Protein AF-A0A2V9J9A0-F1 (afdb_monomer)

Structure (mmCIF, N/CA/C/O backbone):
data_AF-A0A2V9J9A0-F1
#
_entry.id   AF-A0A2V9J9A0-F1
#
loop_
_atom_site.group_PDB
_atom_site.id
_atom_site.type_symbol
_atom_site.label_atom_id
_atom_site.label_alt_id
_atom_site.label_comp_id
_atom_site.label_asym_id
_atom_site.label_entity_id
_atom_site.label_seq_id
_atom_site.pdbx_PDB_ins_code
_atom_site.Cartn_x
_atom_site.Cartn_y
_atom_site.Cartn_z
_atom_site.occupancy
_atom_site.B_iso_or_equiv
_atom_site.auth_seq_id
_atom_site.auth_comp_id
_atom_site.auth_asym_id
_atom_site.auth_atom_id
_atom_site.pdbx_PDB_model_num
ATOM 1 N N . MET A 1 1 ? -3.774 1.196 14.198 1.00 75.38 1 MET A N 1
ATOM 2 C CA . MET A 1 1 ? -4.134 1.877 12.936 1.00 75.38 1 MET A CA 1
ATOM 3 C C . MET A 1 1 ? -4.626 0.812 11.964 1.00 75.38 1 MET A C 1
ATOM 5 O O . MET A 1 1 ? -3.980 -0.228 11.894 1.00 75.38 1 MET A O 1
ATOM 9 N N . ARG A 1 2 ? -5.780 1.003 11.317 1.00 89.69 2 ARG A N 1
ATOM 10 C CA . ARG A 1 2 ? -6.373 0.073 10.337 1.00 89.69 2 ARG A CA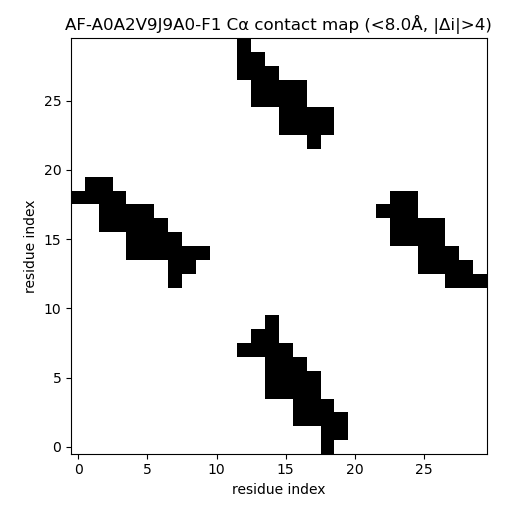 1
ATOM 11 C C . ARG A 1 2 ? -6.689 0.840 9.049 1.00 89.69 2 ARG A C 1
ATOM 13 O O . ARG A 1 2 ? -6.812 2.065 9.077 1.00 89.69 2 ARG A O 1
ATOM 20 N N . GLY A 1 3 ? -6.690 0.126 7.932 1.00 94.69 3 GLY A N 1
ATOM 21 C CA . GLY A 1 3 ? -6.890 0.690 6.605 1.00 94.69 3 GLY A CA 1
ATOM 22 C C . GLY A 1 3 ? -6.715 -0.364 5.519 1.00 94.69 3 GLY A C 1
ATOM 23 O O . GLY A 1 3 ? -6.334 -1.505 5.795 1.00 94.69 3 GLY A O 1
ATOM 24 N N . THR A 1 4 ? -6.981 0.025 4.278 1.00 97.88 4 THR A N 1
ATOM 25 C CA . THR A 1 4 ? -6.901 -0.854 3.106 1.00 97.88 4 THR A CA 1
ATOM 26 C C . THR A 1 4 ? -5.845 -0.363 2.125 1.00 97.88 4 THR A C 1
ATOM 28 O O . THR A 1 4 ? -5.611 0.838 1.975 1.00 97.88 4 THR A O 1
ATOM 31 N N . ILE A 1 5 ? -5.171 -1.294 1.448 1.00 97.19 5 ILE A N 1
ATOM 32 C CA . ILE A 1 5 ? -4.205 -0.939 0.406 1.00 97.19 5 ILE A CA 1
ATOM 33 C C . ILE A 1 5 ? -4.973 -0.316 -0.759 1.00 97.19 5 ILE A C 1
ATOM 35 O O . ILE A 1 5 ? -5.771 -0.982 -1.412 1.00 97.19 5 ILE A O 1
ATOM 39 N N . LYS A 1 6 ? -4.691 0.958 -1.036 1.00 97.06 6 LYS A N 1
ATOM 40 C CA . LYS A 1 6 ? -5.284 1.698 -2.152 1.00 97.06 6 LYS A CA 1
ATOM 41 C C . LYS A 1 6 ? -4.545 1.410 -3.454 1.00 97.06 6 LYS A C 1
ATOM 43 O O . LYS A 1 6 ? -5.165 1.194 -4.491 1.00 97.06 6 LYS A O 1
ATOM 48 N N . ARG A 1 7 ? -3.210 1.436 -3.418 1.00 97.69 7 ARG A N 1
ATOM 49 C CA . ARG A 1 7 ? -2.365 1.216 -4.599 1.00 97.69 7 ARG A CA 1
ATOM 50 C C . ARG A 1 7 ? -0.995 0.688 -4.203 1.00 97.69 7 ARG A C 1
ATOM 52 O O . ARG A 1 7 ? -0.402 1.173 -3.246 1.00 97.69 7 ARG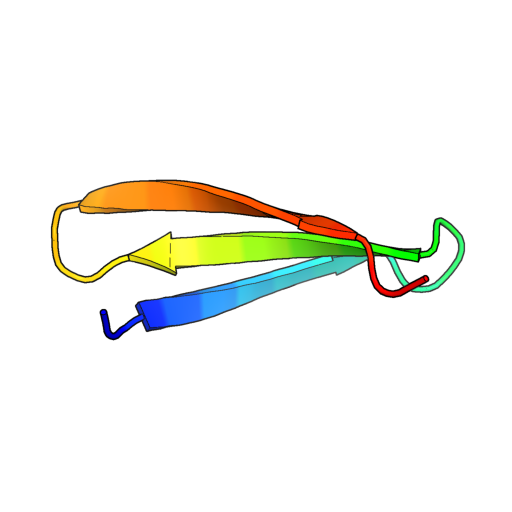 A O 1
ATOM 59 N N . VAL A 1 8 ? -0.466 -0.231 -5.009 1.00 97.44 8 VAL A N 1
ATOM 60 C CA . VAL A 1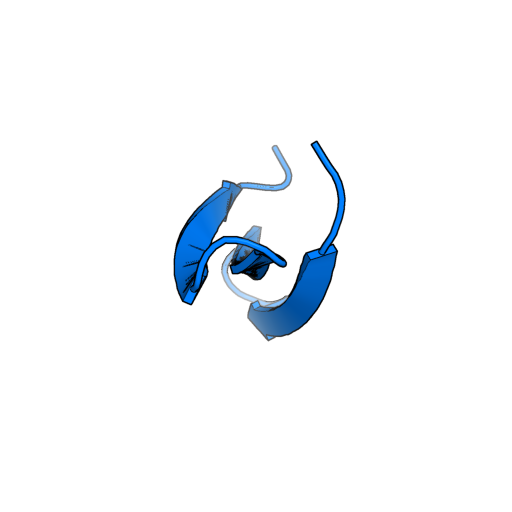 8 ? 0.936 -0.666 -4.960 1.00 97.44 8 VAL A CA 1
ATOM 61 C C . VAL A 1 8 ? 1.586 -0.367 -6.307 1.00 97.44 8 VAL A C 1
ATOM 63 O O . VAL A 1 8 ? 1.086 -0.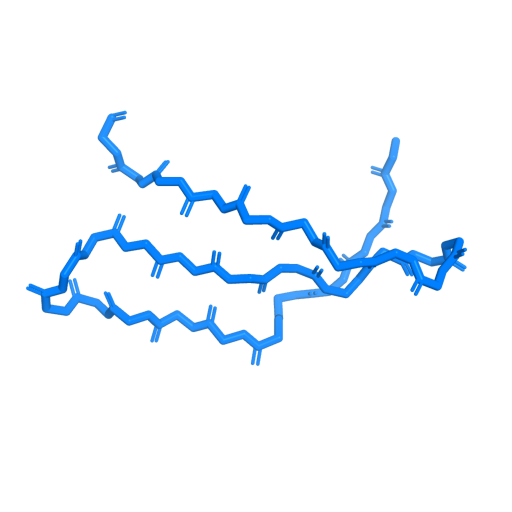805 -7.344 1.00 97.44 8 VAL A O 1
ATOM 66 N N . VAL A 1 9 ? 2.694 0.371 -6.302 1.00 97.00 9 VAL A N 1
ATOM 67 C CA . VAL A 1 9 ? 3.539 0.627 -7.475 1.00 97.00 9 VAL A CA 1
ATOM 68 C C . VAL A 1 9 ? 4.767 -0.271 -7.363 1.00 97.00 9 VAL A C 1
ATOM 70 O O . VAL A 1 9 ? 5.814 0.140 -6.868 1.00 97.00 9 VAL A O 1
ATOM 73 N N . ARG A 1 10 ? 4.607 -1.530 -7.788 1.00 95.81 10 ARG A N 1
ATOM 74 C CA . ARG A 1 10 ? 5.603 -2.595 -7.574 1.00 95.81 10 ARG A CA 1
ATOM 75 C C . ARG A 1 10 ? 6.976 -2.241 -8.140 1.00 95.81 10 ARG A C 1
ATOM 77 O O . ARG A 1 10 ? 7.950 -2.299 -7.404 1.00 95.81 10 ARG A O 1
ATOM 84 N N . ASP A 1 11 ? 7.029 -1.759 -9.378 1.00 97.06 11 ASP A N 1
ATOM 85 C CA . ASP A 1 11 ? 8.287 -1.420 -10.068 1.00 97.06 11 ASP A CA 1
ATOM 86 C C . ASP A 1 11 ? 9.075 -0.284 -9.399 1.00 97.06 11 ASP A C 1
ATOM 88 O O . ASP A 1 11 ? 10.237 -0.048 -9.720 1.00 97.06 11 ASP A O 1
ATOM 92 N N . ARG A 1 12 ? 8.434 0.464 -8.495 1.00 95.81 12 ARG A N 1
ATOM 93 C CA . ARG A 1 12 ? 9.035 1.583 -7.763 1.00 95.81 12 ARG A CA 1
ATOM 94 C C . ARG A 1 12 ? 9.138 1.333 -6.257 1.00 95.81 12 ARG A C 1
ATOM 96 O O . ARG A 1 12 ? 9.645 2.196 -5.555 1.00 95.81 12 ARG A O 1
ATOM 103 N N . GLY A 1 13 ? 8.647 0.198 -5.762 1.00 97.25 13 GLY A N 1
ATOM 104 C CA . GLY A 1 13 ? 8.784 -0.198 -4.363 1.00 97.25 13 GLY A CA 1
ATOM 105 C C . GLY A 1 13 ? 7.965 0.608 -3.345 1.00 97.25 13 GLY A C 1
ATOM 106 O O . GLY A 1 13 ? 8.307 0.625 -2.164 1.00 97.25 13 GLY A O 1
ATOM 107 N N . PHE A 1 14 ? 6.876 1.264 -3.753 1.00 97.81 14 PHE A N 1
ATOM 108 C CA . PHE A 1 14 ? 6.045 2.051 -2.833 1.00 97.81 14 PHE A CA 1
ATOM 109 C C . PHE A 1 14 ? 4.546 1.851 -3.050 1.00 97.81 14 PHE A C 1
ATOM 111 O O . PHE A 1 14 ? 4.102 1.268 -4.045 1.00 97.81 14 PHE A O 1
ATOM 118 N N . GLY A 1 15 ? 3.743 2.371 -2.126 1.00 97.88 15 GLY A N 1
ATOM 119 C CA . GLY A 1 15 ? 2.295 2.367 -2.254 1.00 97.88 15 GLY A CA 1
ATOM 120 C C . GLY A 1 15 ? 1.585 3.340 -1.325 1.00 97.88 15 GLY A C 1
ATOM 121 O O . GLY A 1 15 ? 2.201 4.140 -0.623 1.00 97.88 15 GLY A O 1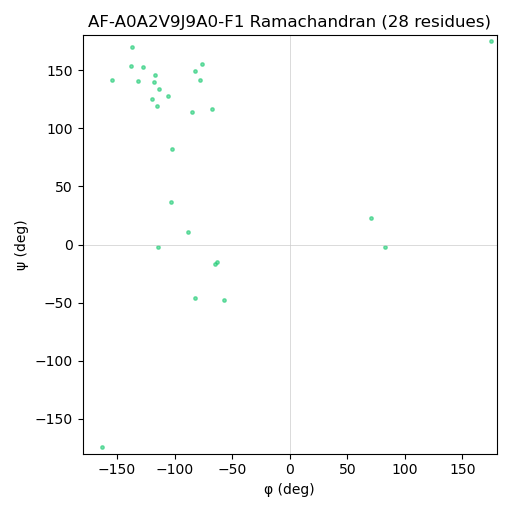
ATOM 122 N N . PHE A 1 16 ? 0.259 3.254 -1.355 1.00 98.12 16 PHE A N 1
ATOM 123 C CA . PHE A 1 16 ? -0.643 4.090 -0.576 1.00 98.12 16 PHE A CA 1
ATOM 124 C C . PHE A 1 16 ? -1.689 3.227 0.127 1.00 98.12 16 PHE A C 1
ATOM 126 O O . PHE A 1 16 ? -2.220 2.274 -0.455 1.00 98.12 16 PHE A O 1
ATOM 133 N N . ILE A 1 17 ? -2.010 3.590 1.363 1.00 97.94 17 ILE A N 1
ATOM 134 C CA . ILE A 1 17 ? -3.072 3.006 2.182 1.00 97.94 17 ILE A CA 1
ATOM 135 C C . ILE A 1 17 ? -4.144 4.073 2.384 1.00 97.94 17 ILE A C 1
ATOM 137 O O . ILE A 1 17 ? -3.829 5.216 2.718 1.00 97.94 17 ILE A O 1
ATOM 141 N N . HIS A 1 18 ? -5.404 3.692 2.198 1.00 97.94 18 HIS A N 1
ATOM 142 C CA . HIS A 1 18 ? -6.530 4.476 2.683 1.00 97.94 18 HIS A CA 1
ATOM 143 C C . HIS A 1 18 ? -6.784 4.093 4.142 1.00 97.94 18 HIS A C 1
ATOM 145 O O . HIS A 1 18 ? -7.101 2.935 4.428 1.00 97.94 18 HIS A O 1
ATOM 151 N N . ALA A 1 19 ? -6.569 5.031 5.061 1.00 97.25 19 ALA A N 1
ATOM 152 C CA . ALA A 1 19 ? -6.802 4.820 6.482 1.00 97.25 19 ALA A CA 1
ATOM 153 C C . ALA A 1 19 ? -8.282 5.027 6.823 1.00 97.25 19 ALA A C 1
ATOM 155 O O . ALA A 1 19 ? -8.955 5.858 6.216 1.00 97.25 19 ALA A O 1
ATOM 156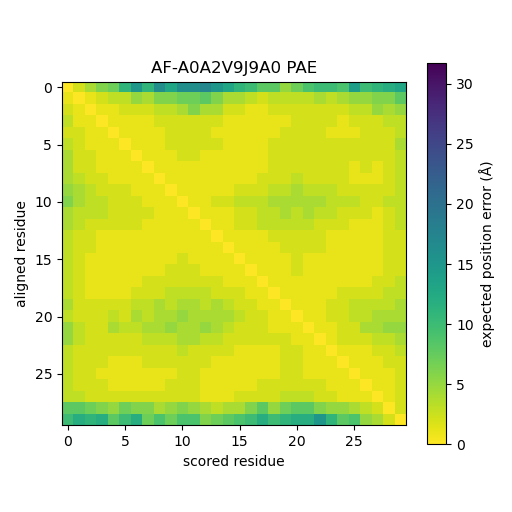 N N . ASP A 1 20 ? -8.770 4.312 7.838 1.00 96.25 20 ASP A N 1
ATOM 157 C CA . ASP A 1 20 ? -10.179 4.394 8.256 1.00 96.25 20 ASP A CA 1
ATOM 158 C C . ASP A 1 20 ? -10.565 5.785 8.807 1.00 96.25 20 ASP A C 1
ATOM 160 O O . ASP A 1 20 ? -11.742 6.121 8.891 1.00 96.25 20 ASP A O 1
ATOM 164 N N . ASP A 1 21 ? -9.579 6.615 9.163 1.00 95.25 21 ASP A N 1
ATOM 165 C CA . ASP A 1 21 ? -9.760 8.011 9.586 1.00 95.25 21 ASP A CA 1
ATOM 166 C C . ASP A 1 21 ? -9.756 9.016 8.416 1.00 95.25 21 ASP A C 1
ATOM 168 O O . ASP A 1 21 ? -9.697 10.228 8.627 1.00 95.25 21 ASP A O 1
ATOM 172 N N . GLY A 1 22 ? -9.814 8.518 7.177 1.00 93.25 22 GLY A N 1
ATOM 173 C CA . GLY A 1 22 ? -9.885 9.313 5.953 1.00 93.25 22 GLY A CA 1
ATOM 174 C C . GLY A 1 22 ? -8.537 9.825 5.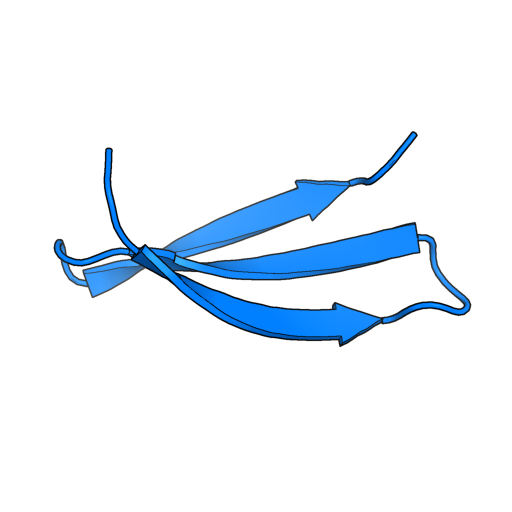447 1.00 93.25 22 GLY A C 1
ATOM 175 O O . GLY A 1 22 ? -8.482 10.445 4.383 1.00 93.25 22 GLY A O 1
ATOM 176 N N . ARG A 1 23 ? -7.436 9.564 6.161 1.00 95.94 23 ARG A N 1
ATOM 177 C CA . ARG A 1 23 ? -6.095 9.940 5.703 1.00 95.94 23 ARG A CA 1
ATOM 178 C C . ARG A 1 23 ? -5.585 9.002 4.616 1.00 95.94 23 ARG A C 1
ATOM 180 O O . ARG A 1 23 ? -5.943 7.827 4.535 1.00 95.94 23 ARG A O 1
ATOM 187 N N . GLU A 1 24 ? -4.672 9.526 3.809 1.00 97.56 24 GLU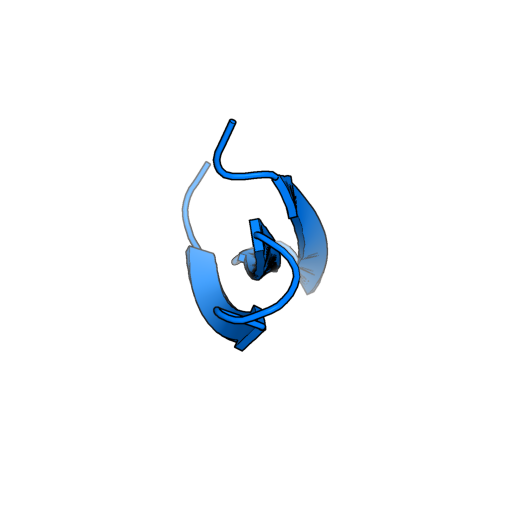 A N 1
ATOM 188 C CA . GLU A 1 24 ? -3.884 8.734 2.875 1.00 97.56 24 GLU A CA 1
ATOM 189 C C . GLU A 1 24 ? -2.461 8.590 3.406 1.00 97.56 24 GLU A C 1
ATOM 191 O O . GLU A 1 24 ? -1.811 9.572 3.763 1.00 97.56 24 GLU A O 1
ATOM 196 N N . ILE A 1 25 ? -1.993 7.348 3.484 1.00 96.75 25 ILE A N 1
ATOM 197 C CA . ILE A 1 25 ? -0.698 7.016 4.068 1.00 96.75 25 ILE A CA 1
ATOM 198 C C . ILE A 1 25 ? 0.196 6.447 2.976 1.00 96.75 25 ILE A C 1
ATOM 200 O O . ILE A 1 25 ? -0.118 5.413 2.389 1.00 96.75 25 ILE A O 1
ATOM 204 N N . PHE A 1 26 ? 1.319 7.115 2.726 1.00 97.56 26 PHE A N 1
ATOM 205 C CA . PHE A 1 26 ? 2.390 6.611 1.872 1.00 97.56 26 PHE A CA 1
ATOM 206 C C . PHE A 1 26 ? 3.229 5.566 2.619 1.00 97.56 26 PHE A C 1
ATOM 208 O O . PHE A 1 26 ? 3.524 5.737 3.802 1.00 97.56 26 PHE A O 1
ATOM 215 N N . PHE A 1 27 ? 3.655 4.510 1.925 1.00 96.56 27 PHE A N 1
ATOM 216 C CA . PHE A 1 27 ? 4.630 3.550 2.443 1.00 96.56 27 PHE A CA 1
ATOM 217 C C . PHE A 1 27 ? 5.663 3.166 1.380 1.00 96.56 27 PHE A C 1
ATOM 219 O O . PHE A 1 27 ? 5.368 3.163 0.184 1.00 96.56 27 PHE A O 1
ATOM 226 N N . HIS A 1 28 ? 6.849 2.767 1.837 1.00 97.38 28 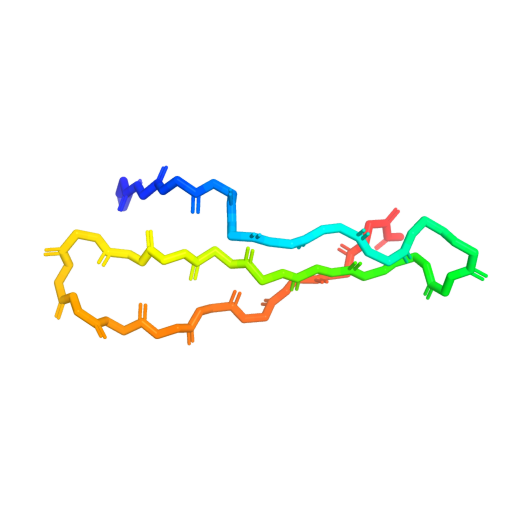HIS A N 1
ATOM 227 C CA . HIS A 1 28 ? 7.920 2.195 1.023 1.00 97.38 28 HIS A CA 1
ATOM 228 C C . HIS A 1 28 ? 8.201 0.763 1.506 1.00 97.38 28 HIS A C 1
ATOM 230 O O . HIS A 1 28 ? 8.142 0.520 2.709 1.00 97.38 28 HIS A O 1
ATOM 236 N N . HIS A 1 29 ? 8.453 -0.191 0.602 1.00 87.25 29 HIS A N 1
ATOM 237 C CA . HIS A 1 29 ? 8.683 -1.607 0.956 1.00 87.25 29 HIS A CA 1
ATOM 238 C C . HIS A 1 29 ? 10.169 -2.020 0.902 1.00 87.25 29 HIS A C 1
ATOM 240 O O . HIS A 1 29 ? 10.507 -3.136 0.513 1.00 87.25 29 HIS A O 1
ATOM 246 N N . THR A 1 30 ? 11.056 -1.108 1.305 1.00 75.56 30 THR A N 1
ATOM 247 C CA . THR A 1 30 ? 12.483 -1.387 1.554 1.00 75.56 30 THR A CA 1
ATOM 248 C C . THR A 1 30 ? 12.815 -1.169 3.011 1.00 75.56 30 THR A C 1
ATOM 250 O O . THR A 1 30 ? 12.317 -0.146 3.537 1.00 75.56 30 THR A O 1
#

Sequence (30 aa):
MRGTIKRVVRDRGFGFIHADDGREIFFHHT

Nearest PDB structures (foldseek):
  2m0o-assembly1_A  TM=8.244E-01  e=8.707E-01  Homo sapiens
  5kzf-assembly1_A  TM=7.301E-01  e=1.260E+00  Mycobacterium tuberculosis H37Ra
  5kzf-assembly1_E  TM=7.471E-01  e=1.516E+00  Mycobacterium tuberculosis H37Ra
  6zj3-assembly1_LP  TM=7.508E-01  e=3.593E+00  Euglena gracilis
  5vhi-assembly1_A  TM=6.177E-01  e=3.593E+00  Homo sapiens

Foldseek 3Di:
DDFAFPDDPPVQQKGWTQDPVRDIDIDGRD

Radius of gyration: 9.31 Å; Cα contacts (8 Å, |Δi|>4): 51; chains: 1; bounding box: 23×12×23 Å

pLDDT: mean 94.87, std 5.7, range [75.38, 98.12]

Secondary structure (DSSP, 8-state):
--EEEEEEEGGGTEEEEEETTS-EEEEE--

Solvent-accessible surface area (backbone atoms only — not comparable to full-atom values): 1926 Å² total; per-residue (Å²): 141,63,64,46,84,70,45,74,43,71,98,75,44,33,36,34,29,41,32,79,87,73,47,77,43,78,49,67,78,121